Protein AF-A0A1G3M4S7-F1 (afdb_monomer_lite)

Sequence (106 aa):
MSRDLVHDLMFARTVAEKRNLWIVVVVPDDLLPAALSTLGMVVPADTFSGRTAVLDGGRLSLVGGSSPVFLTEPFEVMFLGWGEGTPNTGMATWRAAAQNEVRRTL

Structure (mmCIF, N/CA/C/O backbone):
data_AF-A0A1G3M4S7-F1
#
_entry.id   AF-A0A1G3M4S7-F1
#
loop_
_atom_site.group_PDB
_atom_site.id
_atom_site.type_symbol
_atom_site.label_atom_id
_atom_site.label_alt_id
_atom_site.label_comp_id
_atom_site.label_asym_id
_atom_site.label_entity_id
_atom_site.label_seq_id
_atom_site.pdbx_PDB_ins_code
_atom_site.Cartn_x
_atom_site.Cartn_y
_atom_site.Cartn_z
_atom_site.occupancy
_atom_site.B_iso_or_equiv
_atom_site.auth_seq_id
_atom_site.auth_comp_id
_atom_site.auth_asym_id
_atom_site.auth_atom_id
_atom_site.pdbx_PDB_model_num
ATOM 1 N N . MET A 1 1 ? 21.128 1.454 -3.970 1.00 42.94 1 MET A N 1
ATOM 2 C CA . MET A 1 1 ? 21.272 0.765 -2.671 1.00 42.94 1 MET A CA 1
ATOM 3 C C . MET A 1 1 ? 19.904 0.183 -2.335 1.00 42.94 1 MET A C 1
ATOM 5 O O . MET A 1 1 ? 19.018 0.950 -1.988 1.00 42.94 1 MET A O 1
ATOM 9 N N . SER A 1 2 ? 19.663 -1.111 -2.588 1.00 49.66 2 SER A N 1
ATOM 10 C CA . SER A 1 2 ? 18.372 -1.730 -2.256 1.00 49.66 2 SER A CA 1
ATOM 11 C C . SER A 1 2 ? 18.312 -1.918 -0.744 1.00 49.66 2 SER A C 1
ATOM 13 O O . SER A 1 2 ? 18.987 -2.786 -0.192 1.00 49.66 2 SER A O 1
ATOM 15 N N . ARG A 1 3 ? 17.556 -1.057 -0.068 1.00 59.28 3 ARG A N 1
ATOM 16 C CA . ARG A 1 3 ? 17.110 -1.316 1.298 1.00 59.28 3 ARG A CA 1
ATOM 17 C C . ARG A 1 3 ? 16.349 -2.650 1.292 1.00 59.28 3 ARG A C 1
ATOM 19 O O . ARG A 1 3 ? 15.654 -2.944 0.319 1.00 59.28 3 ARG A O 1
ATOM 26 N N . ASP A 1 4 ? 16.586 -3.492 2.294 1.00 84.94 4 ASP A N 1
ATOM 27 C CA . ASP A 1 4 ? 16.014 -4.839 2.354 1.00 84.94 4 ASP A CA 1
ATOM 28 C C . ASP A 1 4 ? 14.480 -4.753 2.395 1.00 84.94 4 ASP A C 1
ATOM 30 O O . ASP A 1 4 ? 13.897 -4.210 3.336 1.00 84.94 4 ASP A O 1
ATOM 34 N N . LEU A 1 5 ? 13.831 -5.282 1.356 1.00 86.56 5 LEU A N 1
ATOM 35 C CA . LEU A 1 5 ? 12.381 -5.246 1.177 1.00 86.56 5 LEU A CA 1
ATOM 36 C C . LEU A 1 5 ? 11.646 -5.909 2.349 1.00 86.56 5 LEU A C 1
ATOM 38 O O . LEU A 1 5 ? 10.547 -5.484 2.700 1.00 86.56 5 LEU A O 1
ATOM 42 N N . VAL A 1 6 ? 12.265 -6.912 2.983 1.00 88.88 6 VAL A N 1
ATOM 43 C CA . VAL A 1 6 ? 11.736 -7.557 4.193 1.00 88.88 6 VAL A CA 1
ATOM 44 C C . VAL A 1 6 ? 11.666 -6.546 5.333 1.00 88.88 6 VAL A C 1
ATOM 46 O O . VAL A 1 6 ? 10.623 -6.391 5.966 1.00 88.88 6 VAL A O 1
ATOM 49 N N . HIS A 1 7 ? 12.767 -5.836 5.579 1.00 90.00 7 HIS A N 1
ATOM 50 C CA . HIS A 1 7 ? 12.865 -4.858 6.658 1.00 90.00 7 HIS A CA 1
ATOM 51 C C . HIS A 1 7 ? 11.853 -3.722 6.480 1.00 90.00 7 HIS A C 1
ATOM 53 O O . HIS A 1 7 ? 11.157 -3.351 7.426 1.00 90.00 7 HIS A O 1
ATOM 59 N N . ASP A 1 8 ? 11.735 -3.192 5.264 1.00 90.44 8 ASP A N 1
ATOM 60 C CA . ASP A 1 8 ? 10.833 -2.077 4.987 1.00 90.44 8 ASP A CA 1
ATOM 61 C C . ASP A 1 8 ? 9.353 -2.481 5.096 1.00 90.44 8 ASP A C 1
ATOM 63 O O . ASP A 1 8 ? 8.543 -1.728 5.644 1.00 90.44 8 ASP A O 1
ATOM 67 N N . LEU A 1 9 ? 8.992 -3.687 4.643 1.00 90.69 9 LEU A N 1
ATOM 68 C CA . LEU A 1 9 ? 7.631 -4.207 4.800 1.00 90.69 9 LEU A CA 1
ATOM 69 C C . LEU A 1 9 ? 7.304 -4.539 6.265 1.00 90.69 9 LEU A C 1
ATOM 71 O O . LEU A 1 9 ? 6.190 -4.263 6.711 1.00 90.69 9 LEU A O 1
ATOM 75 N N . MET A 1 10 ? 8.267 -5.044 7.044 1.00 91.75 10 MET A N 1
ATOM 76 C CA . MET A 1 10 ? 8.115 -5.233 8.495 1.00 91.75 10 MET A CA 1
ATOM 77 C C . MET A 1 10 ? 7.888 -3.908 9.224 1.00 91.75 10 MET A C 1
ATOM 79 O O . MET A 1 10 ? 7.047 -3.823 10.125 1.00 91.75 10 MET A O 1
ATOM 83 N N . PHE A 1 11 ? 8.606 -2.857 8.826 1.00 92.38 11 PHE A N 1
ATOM 84 C CA . PHE A 1 11 ? 8.390 -1.521 9.365 1.00 92.38 11 PHE A CA 1
ATOM 85 C C . PHE A 1 11 ? 6.980 -1.013 9.032 1.00 92.38 11 PHE A C 1
ATOM 87 O O . PHE A 1 11 ? 6.253 -0.615 9.941 1.00 92.38 11 PHE A O 1
ATOM 94 N N . ALA A 1 12 ? 6.552 -1.095 7.767 1.00 92.25 12 ALA A N 1
ATOM 95 C CA . ALA A 1 12 ? 5.211 -0.673 7.354 1.00 92.25 12 ALA A CA 1
ATOM 96 C C . ALA A 1 12 ? 4.100 -1.430 8.104 1.00 92.25 12 ALA A C 1
ATOM 98 O O . ALA A 1 12 ? 3.143 -0.815 8.580 1.00 92.25 12 ALA A O 1
ATOM 99 N N . ARG A 1 13 ? 4.261 -2.748 8.283 1.00 91.94 13 ARG A N 1
ATOM 100 C CA . ARG A 1 13 ? 3.368 -3.581 9.100 1.00 91.94 13 ARG A CA 1
ATOM 101 C C . ARG A 1 13 ? 3.293 -3.079 10.542 1.00 91.94 13 ARG A C 1
ATOM 103 O O . ARG A 1 13 ? 2.201 -2.860 11.058 1.00 91.94 13 ARG A O 1
ATOM 110 N N . THR A 1 14 ? 4.446 -2.859 11.170 1.00 92.94 14 THR A N 1
ATOM 111 C CA . THR A 1 14 ? 4.523 -2.392 12.562 1.00 92.94 14 THR A CA 1
ATOM 112 C C . THR A 1 14 ? 3.824 -1.043 12.732 1.00 92.94 14 THR A C 1
ATOM 114 O O . THR A 1 14 ? 3.108 -0.832 13.708 1.00 92.94 14 THR A O 1
ATOM 117 N N . VAL A 1 15 ? 4.005 -0.124 11.779 1.00 92.75 15 VAL A N 1
ATOM 118 C CA . VAL A 1 15 ? 3.333 1.182 11.786 1.00 92.75 15 VAL A CA 1
ATOM 119 C C . VAL A 1 15 ? 1.817 1.017 11.678 1.00 92.75 15 VAL A C 1
ATOM 121 O O . VAL A 1 15 ? 1.100 1.661 12.444 1.00 92.75 15 VAL A O 1
ATOM 124 N N . ALA A 1 16 ? 1.337 0.154 10.777 1.00 92.75 16 ALA A N 1
ATOM 125 C CA . ALA A 1 16 ? -0.089 -0.120 10.613 1.00 92.75 16 ALA A CA 1
ATOM 126 C C . ALA A 1 16 ? -0.725 -0.632 11.918 1.00 92.75 16 ALA A C 1
ATOM 128 O O . ALA A 1 16 ? -1.693 -0.033 12.380 1.00 92.75 16 ALA A O 1
ATOM 129 N N . GLU A 1 17 ? -0.131 -1.659 12.538 1.00 92.31 17 GLU A N 1
ATOM 130 C CA . GLU A 1 17 ? -0.602 -2.274 13.795 1.00 92.31 17 GLU A CA 1
ATOM 131 C C . GLU A 1 17 ? -0.560 -1.299 14.978 1.00 92.31 17 GLU A C 1
ATOM 133 O O . GLU A 1 17 ? -1.503 -1.177 15.756 1.00 92.31 17 GLU A O 1
ATOM 138 N N . LYS A 1 18 ? 0.553 -0.576 15.150 1.00 93.62 18 LYS A N 1
ATOM 139 C CA . LYS A 1 18 ? 0.730 0.288 16.327 1.00 93.62 18 LYS A CA 1
ATOM 140 C C . LYS A 1 18 ? -0.125 1.542 16.285 1.00 93.62 18 LYS A C 1
ATOM 142 O O . LYS A 1 18 ? -0.433 2.089 17.342 1.00 93.62 18 LYS A O 1
ATOM 147 N N . ARG A 1 19 ? -0.462 2.028 15.090 1.00 92.25 19 ARG A N 1
ATOM 148 C CA . ARG A 1 19 ? -1.216 3.276 14.920 1.00 92.25 19 ARG A CA 1
ATOM 149 C C . ARG A 1 19 ? -2.690 3.050 14.613 1.00 92.25 19 ARG A C 1
ATOM 151 O O . ARG A 1 19 ? -3.427 4.029 14.596 1.00 92.25 19 ARG A O 1
ATOM 158 N N . ASN A 1 20 ? -3.124 1.809 14.397 1.00 92.31 20 ASN A N 1
ATOM 159 C CA . ASN A 1 20 ? -4.488 1.506 13.974 1.00 92.31 20 ASN A CA 1
ATOM 160 C C . ASN A 1 20 ? -4.904 2.230 12.698 1.00 92.31 20 ASN A C 1
ATOM 162 O O . ASN A 1 20 ? -5.973 2.829 12.612 1.00 92.31 20 ASN A O 1
ATOM 166 N N . LEU A 1 21 ? -4.013 2.169 11.705 1.00 91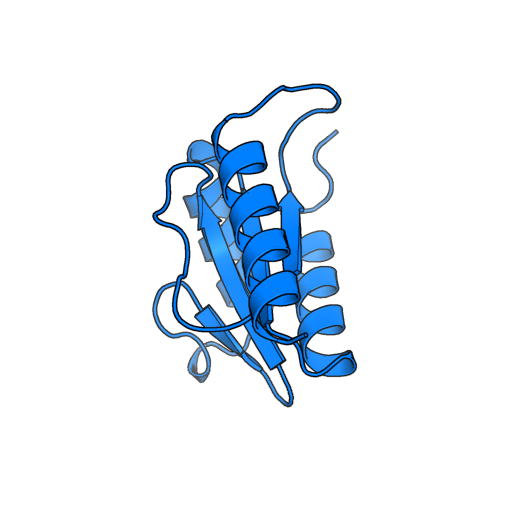.12 21 LEU A N 1
ATOM 167 C CA . LEU A 1 21 ? -4.167 2.833 10.417 1.00 91.12 21 LEU A CA 1
ATOM 168 C C . LEU A 1 21 ? -4.131 1.840 9.264 1.00 91.12 21 LEU A C 1
ATOM 170 O O . LEU A 1 21 ? -3.606 0.726 9.359 1.00 91.12 21 LEU A O 1
ATOM 174 N N . TRP A 1 22 ? -4.655 2.295 8.132 1.00 92.69 22 TRP A N 1
ATOM 175 C CA . TRP A 1 22 ? -4.391 1.666 6.854 1.00 92.69 22 TRP A CA 1
ATOM 176 C C . TRP A 1 22 ? -3.133 2.267 6.232 1.00 92.69 22 TRP A C 1
ATOM 178 O O . TRP A 1 22 ? -3.096 3.458 5.929 1.00 92.69 22 TRP A O 1
ATOM 188 N N . ILE A 1 23 ? -2.109 1.439 6.040 1.00 93.38 23 ILE A N 1
ATOM 189 C CA . ILE A 1 23 ? -0.897 1.792 5.305 1.00 93.38 23 ILE A CA 1
ATOM 190 C C . ILE A 1 23 ? -0.951 1.153 3.919 1.00 93.38 23 ILE A C 1
ATOM 192 O O . ILE A 1 23 ? -1.124 -0.059 3.788 1.00 93.38 23 ILE A O 1
ATOM 196 N N . VAL A 1 24 ? -0.766 1.955 2.876 1.00 94.00 24 VAL A N 1
ATOM 197 C CA . VAL A 1 24 ? -0.611 1.488 1.498 1.00 94.00 24 VAL A CA 1
ATOM 198 C C . VAL A 1 24 ? 0.845 1.651 1.089 1.00 94.00 24 VAL A C 1
ATOM 200 O O . VAL A 1 24 ? 1.357 2.761 0.964 1.00 94.00 24 VAL A O 1
ATOM 203 N N . VAL A 1 25 ? 1.522 0.532 0.872 1.00 93.69 25 VAL A N 1
ATOM 204 C CA . VAL A 1 25 ? 2.875 0.473 0.336 1.00 93.69 25 VAL A CA 1
ATOM 205 C C . VAL A 1 25 ? 2.798 0.418 -1.183 1.00 93.69 25 VAL A C 1
ATOM 207 O O . VAL A 1 25 ? 2.205 -0.492 -1.760 1.00 93.69 25 VAL A O 1
ATOM 210 N N . VAL A 1 26 ? 3.422 1.391 -1.831 1.00 92.81 26 VAL A N 1
ATOM 211 C CA . VAL A 1 26 ? 3.487 1.513 -3.284 1.00 92.81 26 VAL A CA 1
ATOM 212 C C . VAL A 1 26 ? 4.917 1.240 -3.733 1.00 92.81 26 VAL A C 1
ATOM 214 O O . VAL A 1 26 ? 5.861 1.895 -3.282 1.00 92.81 26 VAL A O 1
ATOM 217 N N . VAL A 1 27 ? 5.072 0.290 -4.648 1.00 91.94 27 VAL A N 1
ATOM 218 C CA . VAL A 1 27 ? 6.360 -0.103 -5.237 1.00 91.94 27 VAL A CA 1
ATOM 219 C C . VAL A 1 27 ? 6.365 0.123 -6.751 1.00 91.94 27 VAL A C 1
ATOM 221 O O . VAL A 1 27 ? 5.293 0.244 -7.351 1.00 91.94 27 VAL A O 1
ATOM 224 N N . PRO A 1 28 ? 7.540 0.193 -7.402 1.00 91.31 28 PRO A N 1
ATOM 225 C CA . PRO A 1 28 ? 7.642 0.034 -8.847 1.00 91.31 28 PRO A CA 1
ATOM 226 C C . PRO A 1 28 ? 6.909 -1.222 -9.322 1.00 91.31 28 PRO A C 1
ATOM 228 O O . PRO A 1 28 ? 6.936 -2.253 -8.647 1.00 91.31 28 PRO A O 1
ATOM 231 N N . ASP A 1 29 ? 6.229 -1.138 -10.467 1.00 90.56 29 ASP A N 1
ATOM 232 C CA . ASP A 1 29 ? 5.423 -2.250 -10.985 1.00 90.56 29 ASP A CA 1
ATOM 233 C C . ASP A 1 29 ? 6.277 -3.502 -11.263 1.00 90.56 29 ASP A C 1
ATOM 235 O O . ASP A 1 29 ? 5.812 -4.623 -11.073 1.00 90.56 29 ASP A O 1
ATOM 239 N N . ASP A 1 30 ? 7.548 -3.321 -11.627 1.00 90.31 30 ASP A N 1
ATOM 240 C CA . ASP A 1 30 ? 8.546 -4.381 -11.802 1.00 90.31 30 ASP A CA 1
ATOM 241 C C . ASP A 1 30 ? 9.000 -5.019 -10.476 1.00 90.31 30 ASP A C 1
ATOM 243 O O . ASP A 1 30 ? 9.343 -6.201 -10.449 1.00 90.31 30 ASP A O 1
ATOM 247 N N . LEU A 1 31 ? 8.939 -4.282 -9.361 1.00 90.06 31 LEU A N 1
ATOM 248 C CA . LEU A 1 31 ? 9.235 -4.799 -8.019 1.00 90.06 31 LEU A CA 1
ATOM 249 C C . LEU A 1 31 ? 8.016 -5.415 -7.320 1.00 90.06 31 LEU A C 1
ATOM 251 O O . LEU A 1 31 ? 8.177 -6.105 -6.310 1.00 90.06 31 LEU A O 1
ATOM 255 N N . LEU A 1 32 ? 6.804 -5.210 -7.844 1.00 89.94 32 LEU A N 1
ATOM 256 C CA . LEU A 1 32 ? 5.567 -5.694 -7.230 1.00 89.94 32 LEU A CA 1
ATOM 257 C C . LEU A 1 32 ? 5.540 -7.217 -6.999 1.00 89.94 32 LEU A C 1
ATOM 259 O O . LEU A 1 32 ? 5.160 -7.618 -5.896 1.00 89.94 32 LEU A O 1
ATOM 263 N N . PRO A 1 33 ? 5.966 -8.084 -7.941 1.00 89.38 33 PRO A N 1
ATOM 264 C CA . PRO A 1 33 ? 5.966 -9.530 -7.709 1.00 89.38 33 PRO A CA 1
ATOM 265 C C . PRO A 1 33 ? 6.880 -9.944 -6.548 1.00 89.38 33 PRO A C 1
ATOM 267 O O . PRO A 1 33 ? 6.481 -10.734 -5.693 1.00 89.38 33 PRO A O 1
ATOM 270 N N . ALA A 1 34 ? 8.084 -9.367 -6.480 1.00 89.25 34 ALA A N 1
ATOM 271 C CA . ALA A 1 34 ? 9.028 -9.629 -5.397 1.00 89.25 34 ALA A CA 1
ATOM 272 C C . ALA A 1 34 ? 8.482 -9.125 -4.053 1.00 89.25 34 ALA A C 1
ATOM 274 O O . ALA A 1 34 ? 8.550 -9.831 -3.050 1.00 89.25 34 ALA A O 1
ATOM 275 N N . ALA A 1 35 ? 7.874 -7.938 -4.040 1.00 89.38 35 ALA A N 1
ATOM 276 C CA . ALA A 1 35 ? 7.272 -7.372 -2.841 1.00 89.38 35 ALA A CA 1
ATOM 277 C C . ALA A 1 35 ? 6.087 -8.201 -2.331 1.00 89.38 35 ALA A C 1
ATOM 279 O O . ALA A 1 35 ? 5.981 -8.403 -1.125 1.00 89.38 35 ALA A O 1
ATOM 280 N N . LEU A 1 36 ? 5.230 -8.723 -3.217 1.00 87.38 36 LEU A N 1
ATOM 281 C CA . LEU A 1 36 ? 4.106 -9.583 -2.829 1.00 87.38 36 LEU A CA 1
ATOM 282 C C . LEU A 1 36 ? 4.595 -10.902 -2.227 1.00 87.38 36 LEU A C 1
ATOM 284 O O . LEU A 1 36 ? 4.082 -11.329 -1.194 1.00 87.38 36 LEU A O 1
ATOM 288 N N . SER A 1 37 ? 5.624 -11.509 -2.826 1.00 86.50 37 SER A N 1
ATOM 289 C CA . SER A 1 37 ? 6.252 -12.708 -2.267 1.00 86.50 37 SER A CA 1
ATOM 290 C C . SER A 1 37 ? 6.835 -12.442 -0.878 1.00 86.50 37 SER A C 1
ATOM 292 O O . SER A 1 37 ? 6.674 -13.260 0.024 1.00 86.50 37 SER A O 1
ATOM 294 N N . THR A 1 38 ? 7.486 -11.293 -0.686 1.00 88.00 38 THR A N 1
ATOM 295 C CA . THR A 1 38 ? 8.048 -10.904 0.612 1.00 88.00 38 THR A CA 1
ATOM 296 C C . THR A 1 38 ? 6.972 -10.589 1.639 1.00 88.00 38 THR A C 1
ATOM 298 O O . THR A 1 38 ? 7.112 -10.965 2.801 1.00 88.00 38 THR A O 1
ATOM 301 N N . LEU A 1 39 ? 5.876 -9.954 1.222 1.00 85.12 39 LEU A N 1
ATOM 302 C CA . LEU A 1 39 ? 4.753 -9.641 2.095 1.00 85.12 39 LEU A CA 1
ATOM 303 C C . LEU A 1 39 ? 4.175 -10.913 2.737 1.00 85.12 39 LEU A C 1
ATOM 305 O O . LEU A 1 39 ? 3.937 -10.935 3.940 1.00 85.12 39 LEU A O 1
ATOM 309 N N . GLY A 1 40 ? 4.050 -11.998 1.967 1.00 81.88 40 GLY A N 1
ATOM 310 C CA . GLY A 1 40 ? 3.602 -13.296 2.483 1.00 81.88 40 GLY A CA 1
ATOM 311 C C . GLY A 1 40 ? 4.521 -13.929 3.539 1.00 81.88 40 GLY A C 1
ATOM 312 O O . GLY A 1 40 ? 4.085 -14.823 4.255 1.00 81.88 40 GLY A O 1
ATOM 313 N N . MET A 1 41 ? 5.774 -13.473 3.672 1.00 82.56 41 MET A N 1
ATOM 314 C CA . MET A 1 41 ? 6.689 -13.921 4.733 1.00 82.56 41 MET A CA 1
ATOM 315 C C . MET A 1 41 ? 6.562 -13.098 6.021 1.00 82.56 41 MET A C 1
ATOM 317 O O . MET A 1 41 ? 6.921 -13.577 7.094 1.00 82.56 41 MET A O 1
ATOM 321 N N . VAL A 1 42 ? 6.102 -11.848 5.923 1.00 82.69 42 VAL A N 1
ATOM 322 C CA . VAL A 1 42 ? 6.084 -10.887 7.043 1.00 82.69 42 VAL A CA 1
ATOM 323 C C . VAL A 1 42 ? 4.703 -10.724 7.675 1.00 82.69 42 VAL A C 1
ATOM 325 O O . VAL A 1 42 ? 4.588 -10.143 8.760 1.00 82.69 42 VAL A O 1
ATOM 328 N N . VAL A 1 43 ? 3.667 -11.250 7.020 1.00 81.94 43 VAL A N 1
ATOM 329 C CA . VAL A 1 43 ? 2.279 -11.210 7.480 1.00 81.94 43 VAL A CA 1
ATOM 330 C C . VAL A 1 43 ? 1.684 -12.625 7.541 1.00 81.94 43 VAL A C 1
ATOM 332 O O . VAL A 1 43 ? 1.999 -13.428 6.663 1.00 81.94 43 VAL A O 1
ATOM 335 N N . PRO A 1 44 ? 0.834 -12.964 8.535 1.00 75.81 44 PRO A N 1
ATOM 336 C CA . PRO A 1 44 ? 0.191 -14.278 8.599 1.00 75.81 44 PRO A CA 1
ATOM 337 C C . PRO A 1 44 ? -0.621 -14.590 7.334 1.00 75.81 44 PRO A C 1
ATOM 339 O O . PRO A 1 44 ? -1.403 -13.760 6.868 1.00 75.81 44 PRO A O 1
ATOM 342 N N . ALA A 1 45 ? -0.439 -15.784 6.764 1.00 68.00 45 ALA A N 1
ATOM 343 C CA . ALA A 1 45 ? -1.000 -16.144 5.458 1.00 68.00 45 ALA A CA 1
ATOM 344 C C . ALA A 1 45 ? -2.541 -16.110 5.406 1.00 68.00 45 ALA A C 1
ATOM 346 O O . ALA A 1 45 ? -3.119 -15.837 4.357 1.00 68.00 45 ALA A O 1
ATOM 347 N N . ASP A 1 46 ? -3.204 -16.355 6.534 1.00 70.06 46 ASP A N 1
ATOM 348 C CA . ASP A 1 46 ? -4.661 -16.340 6.708 1.00 70.06 46 ASP A CA 1
ATOM 349 C C . ASP A 1 46 ? -5.265 -14.929 6.751 1.00 70.06 46 ASP A C 1
ATOM 351 O O . ASP A 1 46 ? -6.465 -14.755 6.551 1.00 70.06 46 ASP A O 1
ATOM 355 N N . THR A 1 47 ? -4.434 -13.908 6.948 1.00 75.31 47 THR A N 1
ATOM 356 C CA . THR A 1 47 ? -4.871 -12.507 6.992 1.00 75.31 47 THR A CA 1
ATOM 357 C C . THR A 1 47 ? -4.819 -11.802 5.637 1.00 75.31 47 THR A C 1
ATOM 359 O O . THR A 1 47 ? -5.163 -10.619 5.529 1.00 75.31 47 THR A O 1
ATOM 362 N N . PHE A 1 48 ? -4.378 -12.509 4.593 1.00 74.31 48 PHE A N 1
ATOM 363 C CA . PHE A 1 48 ? -4.081 -11.924 3.295 1.00 74.31 48 PHE A CA 1
ATOM 364 C C . PHE A 1 48 ? -5.225 -12.104 2.290 1.00 74.31 48 PHE A C 1
ATOM 366 O O . PHE A 1 48 ? -5.501 -13.200 1.808 1.00 74.31 48 PHE A O 1
ATOM 373 N N . SER A 1 49 ? -5.858 -10.993 1.914 1.00 69.69 49 SER A N 1
AT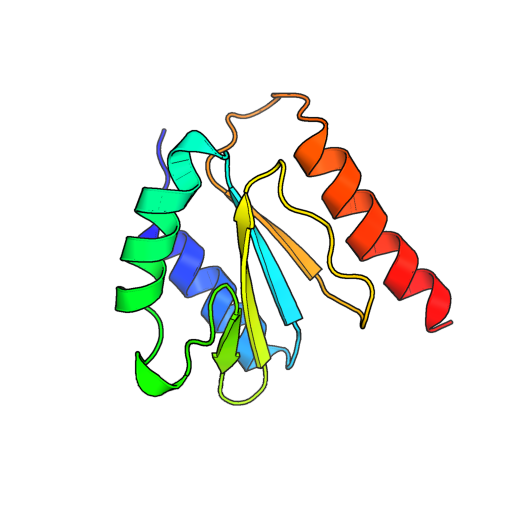OM 374 C CA . SER A 1 49 ? -6.872 -10.926 0.863 1.00 69.69 49 SER A CA 1
ATOM 375 C C . SER A 1 49 ? -6.336 -10.122 -0.324 1.00 69.69 49 SER A C 1
ATOM 377 O O . SER A 1 49 ? -6.458 -8.893 -0.391 1.00 69.69 49 SER A O 1
ATOM 379 N N . GLY A 1 50 ? -5.752 -10.820 -1.298 1.00 73.31 50 GLY A N 1
ATOM 380 C CA . GLY A 1 50 ? -5.336 -10.246 -2.579 1.00 73.31 50 GLY A CA 1
ATOM 381 C C . GLY A 1 50 ? -4.146 -9.292 -2.474 1.00 73.31 50 GLY A C 1
ATOM 382 O O . GLY A 1 50 ? -3.013 -9.706 -2.667 1.00 73.31 50 GLY A O 1
ATOM 383 N N . ARG A 1 51 ? -4.403 -8.000 -2.242 1.00 78.62 51 ARG A N 1
ATOM 384 C CA . ARG A 1 51 ? -3.368 -6.956 -2.087 1.00 78.62 51 ARG A CA 1
ATOM 385 C C . ARG A 1 51 ? -3.296 -6.402 -0.671 1.00 78.62 51 ARG A C 1
ATOM 387 O O . ARG A 1 51 ? -2.437 -5.568 -0.402 1.00 78.62 51 ARG A O 1
ATOM 394 N N . THR A 1 52 ? -4.194 -6.834 0.211 1.00 88.31 52 THR A N 1
ATOM 395 C CA . THR A 1 52 ? -4.379 -6.257 1.539 1.00 88.31 52 THR A CA 1
ATOM 396 C C . THR A 1 52 ? -4.285 -7.343 2.598 1.00 88.31 52 THR A C 1
ATOM 398 O O . THR A 1 52 ? -5.011 -8.332 2.561 1.00 88.31 52 THR A O 1
ATOM 401 N N . ALA A 1 53 ? -3.401 -7.122 3.557 1.00 89.75 53 ALA A N 1
ATOM 402 C CA . ALA A 1 53 ? -3.347 -7.822 4.820 1.00 89.75 53 ALA A CA 1
ATOM 403 C C . ALA A 1 53 ? -4.188 -7.094 5.875 1.00 89.75 53 ALA A C 1
ATOM 405 O O . ALA A 1 53 ? -4.051 -5.876 6.049 1.00 89.75 53 ALA A O 1
ATOM 406 N N . VAL A 1 54 ? -5.011 -7.847 6.602 1.00 89.31 54 VAL A N 1
ATOM 407 C CA . VAL A 1 54 ? -5.731 -7.366 7.787 1.00 89.31 54 VAL A CA 1
ATOM 408 C C . VAL A 1 54 ? -4.924 -7.727 9.029 1.00 89.31 54 VAL A C 1
ATOM 410 O O . VAL A 1 54 ? -4.683 -8.893 9.300 1.00 89.31 54 VAL A O 1
ATOM 413 N N . LEU A 1 55 ? -4.473 -6.725 9.770 1.00 88.19 55 LEU A N 1
ATOM 414 C CA . LEU A 1 55 ? -3.587 -6.903 10.916 1.00 88.19 55 LEU A CA 1
ATOM 415 C C . LEU A 1 55 ? -4.362 -6.680 12.215 1.00 88.19 55 LEU A C 1
ATOM 417 O O . LEU A 1 55 ? -5.422 -6.047 12.214 1.00 88.19 55 LEU A O 1
ATOM 421 N N . ASP A 1 56 ? -3.797 -7.138 13.332 1.00 82.06 56 ASP A N 1
ATOM 422 C CA . ASP A 1 56 ? -4.325 -6.815 14.656 1.00 82.06 56 ASP A CA 1
ATOM 423 C C . ASP A 1 56 ? -4.178 -5.313 14.910 1.00 82.06 56 ASP A C 1
ATOM 425 O O . ASP A 1 56 ? -3.105 -4.804 15.238 1.00 82.06 56 ASP A O 1
ATOM 429 N N . GLY A 1 57 ? -5.284 -4.597 14.704 1.00 82.38 57 GLY A N 1
ATOM 430 C CA . GLY A 1 57 ? -5.336 -3.150 14.819 1.00 82.38 57 GLY A CA 1
ATOM 431 C C . GLY A 1 57 ? -4.687 -2.440 13.641 1.00 82.38 57 GLY A C 1
ATOM 432 O O . GLY A 1 57 ? -3.913 -1.528 13.863 1.00 82.38 57 GLY A O 1
ATOM 433 N N . GLY A 1 58 ? -4.933 -2.852 12.395 1.00 90.75 58 GLY A N 1
ATOM 434 C CA . GLY A 1 58 ? -4.510 -2.080 11.226 1.00 90.75 58 GLY A CA 1
ATOM 435 C C . GLY A 1 58 ? -4.711 -2.817 9.910 1.00 90.75 58 GLY A C 1
ATOM 436 O O . GLY A 1 58 ? -5.180 -3.953 9.867 1.00 90.75 58 GLY A O 1
ATOM 437 N N . ARG A 1 59 ? -4.338 -2.176 8.802 1.00 92.50 59 ARG A N 1
ATOM 438 C CA . ARG A 1 59 ? -4.277 -2.836 7.491 1.00 92.50 59 ARG A CA 1
ATOM 439 C C . ARG A 1 59 ? -3.035 -2.423 6.743 1.00 92.50 59 ARG A C 1
ATOM 441 O O . ARG A 1 59 ? -2.623 -1.267 6.797 1.00 92.50 59 ARG A O 1
ATOM 448 N N . LEU A 1 60 ? -2.497 -3.356 5.977 1.00 93.00 60 LEU A N 1
ATOM 449 C CA . LEU A 1 60 ? -1.363 -3.115 5.105 1.00 93.00 60 LEU A CA 1
ATOM 450 C C . LEU A 1 60 ? -1.739 -3.535 3.693 1.00 93.00 60 LEU A C 1
ATOM 452 O O . LEU A 1 60 ? -2.127 -4.674 3.468 1.00 93.00 60 LEU A O 1
ATOM 456 N N . SER A 1 61 ? -1.660 -2.625 2.732 1.00 92.81 61 SER A N 1
ATOM 457 C CA . SER A 1 61 ? -1.836 -2.957 1.318 1.00 92.81 61 SER A CA 1
ATOM 458 C C . SER A 1 61 ? -0.545 -2.784 0.553 1.00 92.81 61 SER A C 1
ATOM 460 O O . SER A 1 61 ? 0.229 -1.887 0.860 1.00 92.81 61 SER A O 1
ATOM 462 N N . LEU A 1 62 ? -0.329 -3.625 -0.450 1.00 93.00 62 LEU A N 1
ATOM 463 C CA . LEU A 1 62 ? 0.822 -3.556 -1.334 1.00 93.00 62 LEU A CA 1
ATOM 464 C C . LEU A 1 62 ? 0.358 -3.486 -2.786 1.00 93.00 62 LEU A C 1
ATOM 466 O O . LEU A 1 62 ? -0.383 -4.344 -3.270 1.00 93.00 62 LEU A O 1
ATOM 470 N N . VAL A 1 63 ? 0.794 -2.438 -3.475 1.00 93.31 63 VAL A N 1
ATOM 471 C CA . VAL A 1 63 ? 0.335 -2.092 -4.822 1.00 93.31 63 VAL A CA 1
ATOM 472 C C . VAL A 1 63 ? 1.494 -1.607 -5.690 1.00 93.31 63 VAL A C 1
ATOM 474 O O . VAL A 1 63 ? 2.503 -1.109 -5.192 1.00 93.31 63 VAL A O 1
ATOM 477 N N . GLY A 1 64 ? 1.340 -1.746 -7.005 1.00 92.38 64 GLY A N 1
ATOM 478 C CA . GLY A 1 64 ? 2.254 -1.148 -7.977 1.00 92.38 64 GLY A CA 1
ATOM 479 C C . GLY A 1 64 ? 1.920 0.323 -8.227 1.00 92.38 64 GLY A C 1
ATOM 480 O O . GLY A 1 64 ? 0.778 0.746 -8.028 1.00 92.38 64 GLY A O 1
ATOM 481 N N . GLY A 1 65 ? 2.892 1.104 -8.695 1.00 91.25 65 GLY A N 1
ATOM 482 C CA . GLY A 1 65 ? 2.709 2.520 -9.026 1.00 91.25 65 GLY A CA 1
ATOM 483 C C . GLY A 1 65 ? 1.584 2.779 -10.036 1.00 91.25 65 GLY A C 1
ATOM 484 O O . GLY A 1 65 ? 0.927 3.814 -9.950 1.00 91.25 65 GLY A O 1
ATOM 485 N N . SER A 1 66 ? 1.322 1.828 -10.938 1.00 91.19 66 SER A N 1
ATOM 486 C CA . SER A 1 66 ? 0.231 1.891 -11.921 1.00 91.19 66 SER A CA 1
ATOM 487 C C . SER A 1 66 ? -1.121 1.370 -11.413 1.00 91.19 66 SER A C 1
ATOM 489 O O . SER A 1 66 ? -2.127 1.456 -12.120 1.00 91.19 66 SER A O 1
ATOM 491 N N . SER A 1 67 ? -1.170 0.808 -10.201 1.00 90.69 67 SER A N 1
ATOM 492 C CA . SER A 1 67 ? -2.401 0.232 -9.655 1.00 90.69 67 SER A CA 1
ATOM 493 C C . SER A 1 67 ? -3.469 1.306 -9.420 1.00 90.69 67 SER A C 1
ATOM 495 O O . SER A 1 67 ? -3.132 2.425 -9.027 1.00 90.69 67 SER A O 1
ATOM 497 N N . PRO A 1 68 ? -4.761 0.971 -9.601 1.00 88.75 68 PRO A N 1
ATOM 498 C CA . PRO A 1 68 ? -5.844 1.887 -9.275 1.00 88.75 68 PRO A CA 1
ATOM 499 C C . PRO A 1 68 ? -5.810 2.240 -7.787 1.00 88.75 68 PRO A C 1
ATOM 501 O O . PRO A 1 68 ? -5.577 1.373 -6.940 1.00 88.75 68 PRO A O 1
ATOM 504 N N . VAL A 1 69 ? -6.050 3.517 -7.486 1.00 86.94 69 VAL A N 1
ATOM 505 C CA . VAL A 1 69 ? -6.077 4.016 -6.110 1.00 86.94 69 VAL A CA 1
ATOM 506 C C . VAL A 1 69 ? -7.292 3.490 -5.358 1.00 86.94 69 VAL A C 1
ATOM 508 O O . VAL A 1 69 ? -8.375 3.336 -5.924 1.00 86.94 69 VAL A O 1
ATOM 511 N N . PHE A 1 70 ? -7.120 3.244 -4.063 1.00 82.19 70 PHE A N 1
ATOM 512 C CA . PHE A 1 70 ? -8.248 2.994 -3.178 1.00 82.19 70 PHE A CA 1
ATOM 513 C C . PHE A 1 70 ? -9.038 4.294 -2.976 1.00 82.19 70 PHE A C 1
ATOM 515 O O . PHE A 1 70 ? -8.444 5.355 -2.799 1.00 82.19 70 PHE A O 1
ATOM 522 N N . LEU A 1 71 ? -10.370 4.216 -3.024 1.00 72.88 71 LEU A N 1
ATOM 523 C CA . LEU A 1 71 ? -11.268 5.381 -2.929 1.00 72.88 71 LEU A CA 1
ATOM 524 C C . LEU A 1 71 ? -12.279 5.272 -1.780 1.00 72.88 71 LEU A C 1
ATOM 526 O O . LEU A 1 71 ? -13.219 6.058 -1.710 1.00 72.88 71 LEU A O 1
ATOM 530 N N . THR A 1 72 ? -12.146 4.254 -0.934 1.00 74.31 72 THR A N 1
ATOM 531 C CA . THR A 1 72 ? -13.200 3.857 0.004 1.00 74.31 72 THR A CA 1
ATOM 532 C C . THR A 1 72 ? -13.024 4.428 1.403 1.00 74.31 72 THR A C 1
ATOM 534 O O . THR A 1 72 ? -14.015 4.573 2.109 1.00 74.31 72 THR A O 1
ATOM 537 N N . GLU A 1 73 ? -11.797 4.745 1.818 1.00 82.19 73 GLU A N 1
ATOM 538 C CA . GLU A 1 73 ? -11.495 5.175 3.185 1.00 82.19 73 GLU A CA 1
ATOM 539 C C . GLU A 1 73 ? -10.074 5.758 3.309 1.00 82.19 73 GLU A C 1
ATOM 541 O O . GLU A 1 73 ? -9.228 5.485 2.450 1.00 82.19 73 GLU A O 1
ATOM 546 N N . PRO A 1 74 ? -9.787 6.536 4.373 1.00 86.69 74 PRO A N 1
ATOM 547 C CA . PRO A 1 74 ? -8.481 7.153 4.572 1.00 86.69 74 PRO A CA 1
ATOM 548 C C . PRO A 1 74 ? -7.350 6.141 4.773 1.00 86.69 74 PRO A C 1
ATOM 550 O O . PRO A 1 74 ? -7.488 5.151 5.495 1.00 86.69 74 PRO A O 1
ATOM 553 N N . PHE A 1 75 ? -6.195 6.442 4.183 1.00 91.00 75 PHE A N 1
ATOM 554 C CA . PHE A 1 75 ? -4.960 5.683 4.351 1.00 91.00 75 PHE A CA 1
ATOM 555 C C . PHE A 1 75 ? -3.738 6.598 4.338 1.00 91.00 75 PHE A C 1
ATOM 557 O O . PHE A 1 75 ? -3.755 7.686 3.759 1.00 91.00 75 PHE A O 1
ATOM 564 N N . GLU A 1 76 ? -2.647 6.123 4.930 1.00 92.44 76 GLU A N 1
ATOM 565 C CA . GLU A 1 76 ? -1.322 6.694 4.711 1.00 92.44 76 GLU A CA 1
ATOM 566 C C . GLU A 1 76 ? -0.583 5.904 3.634 1.00 92.44 76 GLU A C 1
ATOM 568 O O . GLU A 1 76 ? -0.786 4.702 3.466 1.00 92.44 76 GLU A O 1
ATOM 573 N N . VAL A 1 77 ? 0.298 6.581 2.900 1.00 92.00 77 VAL A N 1
ATOM 574 C CA . VAL A 1 77 ? 1.054 5.972 1.806 1.00 92.00 77 VAL A CA 1
ATOM 575 C C . VAL A 1 77 ? 2.548 5.937 2.107 1.00 92.00 77 VAL A C 1
ATOM 577 O O . VAL A 1 77 ? 3.137 6.928 2.541 1.00 92.00 77 VAL A O 1
ATOM 580 N N . MET A 1 78 ? 3.172 4.799 1.821 1.00 92.06 78 MET A N 1
ATOM 581 C CA . MET A 1 78 ? 4.615 4.591 1.872 1.00 92.06 78 MET A CA 1
ATOM 582 C C . MET A 1 78 ? 5.135 4.183 0.495 1.00 92.06 78 MET A C 1
ATOM 584 O O . MET A 1 78 ? 4.493 3.414 -0.211 1.00 92.06 78 MET A O 1
ATOM 588 N N . PHE A 1 79 ? 6.316 4.670 0.117 1.00 91.12 79 PHE A N 1
ATOM 589 C CA . PHE A 1 79 ? 6.937 4.362 -1.173 1.00 91.12 79 PHE A CA 1
ATOM 590 C C . 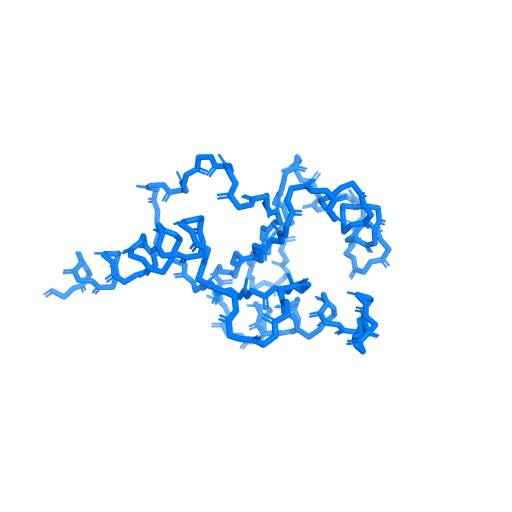PHE A 1 79 ? 8.239 3.605 -0.959 1.00 91.12 79 PHE A C 1
ATOM 592 O O . PHE A 1 79 ? 9.116 4.106 -0.257 1.00 91.12 79 PHE A O 1
ATOM 599 N N . LEU A 1 80 ? 8.373 2.432 -1.579 1.00 89.44 80 LEU A N 1
ATOM 600 C CA . LEU A 1 80 ? 9.580 1.604 -1.503 1.00 89.44 80 LEU A CA 1
ATOM 601 C C . LEU A 1 80 ? 10.129 1.331 -2.902 1.00 89.44 80 LEU A C 1
ATOM 603 O O . LEU A 1 80 ? 9.375 1.289 -3.868 1.00 89.44 80 LEU A O 1
ATOM 607 N N . GLY A 1 81 ? 11.443 1.131 -3.015 1.00 84.56 81 GLY A N 1
ATOM 608 C CA . GLY A 1 81 ? 12.085 0.694 -4.261 1.00 84.56 81 GLY A CA 1
ATOM 609 C C . GLY A 1 81 ? 12.276 1.771 -5.337 1.00 84.56 81 GLY A C 1
ATOM 610 O O . GLY A 1 81 ? 12.894 1.492 -6.360 1.00 84.56 81 GLY A O 1
ATOM 611 N N . TRP A 1 82 ? 11.815 3.002 -5.113 1.00 81.38 82 TRP A N 1
ATOM 612 C CA . TRP A 1 82 ?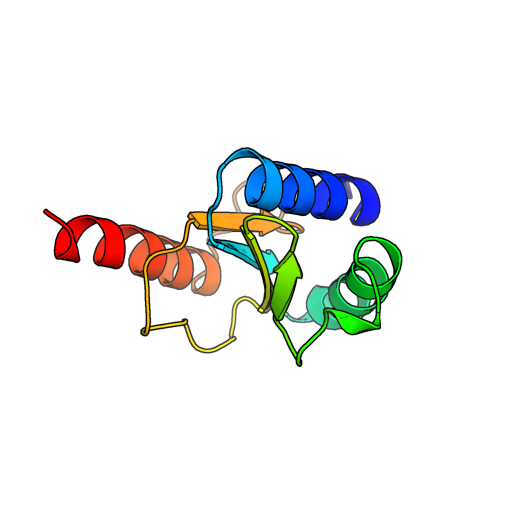 12.109 4.136 -5.991 1.00 81.38 82 TRP A CA 1
ATOM 613 C C . TRP A 1 82 ? 13.475 4.738 -5.642 1.00 81.38 82 TRP A C 1
ATOM 615 O O . TRP A 1 82 ? 13.737 5.055 -4.482 1.00 81.38 82 TRP A O 1
ATOM 625 N N . GLY A 1 83 ? 14.351 4.897 -6.637 1.00 72.56 83 GLY A N 1
ATOM 626 C CA . GLY A 1 83 ? 15.616 5.612 -6.460 1.00 72.56 83 GLY A CA 1
ATOM 627 C C . GLY A 1 83 ? 15.384 7.078 -6.085 1.00 72.56 83 GLY A C 1
ATOM 628 O O . GLY A 1 83 ? 14.386 7.678 -6.503 1.00 72.56 83 GLY A O 1
ATOM 629 N N . GLU A 1 84 ? 16.305 7.661 -5.312 1.00 62.41 84 GLU A N 1
ATOM 630 C CA . GLU A 1 84 ? 16.237 9.077 -4.936 1.00 62.41 84 GLU A CA 1
ATOM 631 C C . GLU A 1 84 ? 16.064 9.968 -6.174 1.00 62.41 84 GLU A C 1
ATOM 633 O O . GLU A 1 84 ? 16.739 9.796 -7.187 1.00 62.41 84 GLU A O 1
ATOM 638 N N . GLY A 1 85 ? 15.130 10.918 -6.099 1.00 59.59 85 GLY A N 1
ATOM 639 C CA . GLY A 1 85 ? 14.938 11.927 -7.141 1.00 59.59 85 GLY A CA 1
ATOM 640 C C . GLY A 1 85 ? 14.173 11.479 -8.388 1.00 59.59 85 GLY A C 1
ATOM 641 O O . GLY A 1 85 ? 14.036 12.290 -9.296 1.00 59.59 85 GLY A O 1
ATOM 642 N N . THR A 1 86 ? 13.634 10.256 -8.450 1.00 58.78 86 THR A N 1
ATOM 643 C CA . THR A 1 86 ? 12.837 9.813 -9.610 1.00 58.78 86 THR A CA 1
ATOM 644 C C . THR A 1 86 ? 11.428 10.421 -9.551 1.00 58.78 86 THR A C 1
ATOM 646 O O . THR A 1 86 ? 10.645 10.036 -8.675 1.00 58.78 86 THR A O 1
ATOM 649 N N . PRO A 1 87 ? 11.043 11.348 -10.452 1.00 60.84 87 PRO A N 1
ATOM 650 C CA . PRO A 1 87 ? 9.665 11.810 -10.531 1.00 60.84 87 PRO A CA 1
ATOM 651 C C . PRO A 1 87 ? 8.832 10.656 -11.081 1.00 60.84 87 PRO A C 1
ATOM 653 O O . PRO A 1 87 ? 8.996 10.257 -12.232 1.00 60.84 87 PRO A O 1
ATOM 656 N N . ASN A 1 88 ? 7.957 10.092 -10.254 1.00 76.94 88 ASN A N 1
ATOM 657 C CA . ASN A 1 88 ? 7.087 9.010 -10.680 1.00 76.94 88 ASN A CA 1
ATOM 658 C C . ASN A 1 88 ? 5.620 9.429 -10.580 1.00 76.94 88 ASN A C 1
ATOM 660 O O . ASN A 1 88 ? 5.121 9.755 -9.501 1.00 76.94 88 ASN A O 1
ATOM 664 N N . THR A 1 89 ? 4.926 9.402 -11.718 1.00 80.44 89 THR A N 1
ATOM 665 C CA . THR A 1 89 ? 3.506 9.762 -11.823 1.00 80.44 89 THR A CA 1
ATOM 666 C C . THR A 1 89 ? 2.637 8.917 -10.892 1.00 80.44 89 THR A C 1
ATOM 668 O O . THR A 1 89 ? 1.735 9.453 -10.258 1.00 80.44 89 THR A O 1
ATOM 671 N N . GLY A 1 90 ? 2.953 7.630 -10.723 1.00 83.44 90 GLY A N 1
ATOM 672 C CA . GLY A 1 90 ? 2.289 6.757 -9.755 1.00 83.44 90 GLY A CA 1
ATOM 673 C C . GLY A 1 90 ? 2.461 7.250 -8.319 1.00 83.44 90 GLY A C 1
ATOM 674 O O . GLY A 1 90 ? 1.482 7.357 -7.583 1.00 83.44 90 GLY A O 1
ATOM 675 N N . MET A 1 91 ? 3.675 7.657 -7.927 1.00 88.44 91 MET A N 1
ATOM 676 C CA . MET A 1 91 ? 3.906 8.251 -6.603 1.00 88.44 91 MET A CA 1
ATOM 677 C C . MET A 1 91 ? 3.090 9.528 -6.387 1.00 88.44 91 MET A C 1
ATOM 679 O O . MET A 1 91 ? 2.526 9.721 -5.310 1.00 88.44 91 MET A O 1
ATOM 683 N N . ALA A 1 92 ? 3.012 10.399 -7.396 1.00 88.56 92 ALA A N 1
ATOM 684 C CA . ALA A 1 92 ? 2.216 11.621 -7.317 1.00 88.56 92 ALA A CA 1
ATOM 685 C C . ALA A 1 92 ? 0.718 11.313 -7.156 1.00 88.56 92 ALA A C 1
ATOM 687 O O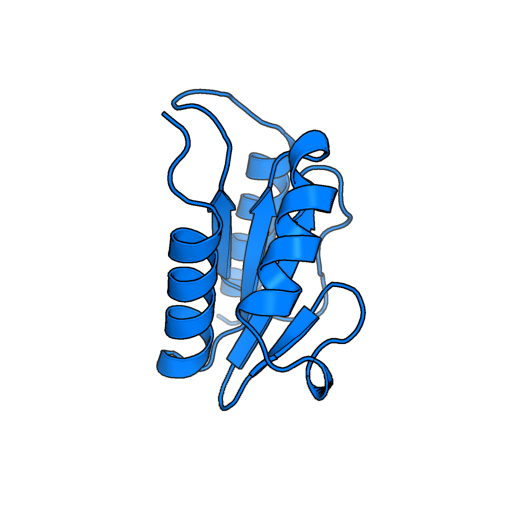 . ALA A 1 92 ? 0.076 11.872 -6.266 1.00 88.56 92 ALA A O 1
ATOM 688 N N . THR A 1 93 ? 0.188 10.377 -7.946 1.00 90.25 93 THR A N 1
ATOM 689 C CA . THR A 1 93 ? -1.208 9.926 -7.864 1.00 90.25 93 THR A CA 1
ATOM 690 C C . THR A 1 93 ? -1.541 9.368 -6.482 1.00 90.25 93 THR A C 1
ATOM 692 O O . THR A 1 93 ? -2.523 9.779 -5.865 1.00 90.25 93 THR A O 1
ATOM 695 N N . TRP A 1 94 ? -0.696 8.486 -5.947 1.00 91.44 94 TRP A N 1
ATOM 696 C CA . TRP A 1 94 ? -0.917 7.887 -4.632 1.00 91.44 94 TRP A CA 1
ATOM 697 C C . TRP A 1 94 ? -0.766 8.887 -3.476 1.00 91.44 94 TRP A C 1
ATOM 699 O O . TRP A 1 94 ? -1.530 8.822 -2.513 1.00 91.44 94 TRP A O 1
ATOM 709 N N . ARG A 1 95 ? 0.155 9.857 -3.575 1.00 89.75 95 ARG A N 1
ATOM 710 C CA . ARG A 1 95 ? 0.246 10.971 -2.610 1.00 89.75 95 ARG A CA 1
ATOM 711 C C . ARG A 1 95 ? -1.016 11.821 -2.613 1.00 89.75 95 ARG A C 1
ATOM 713 O O . ARG A 1 95 ? -1.522 12.149 -1.544 1.00 89.75 95 ARG A O 1
ATOM 720 N N . ALA A 1 96 ? -1.523 12.161 -3.796 1.00 88.50 96 ALA A N 1
ATOM 721 C CA . ALA A 1 96 ? -2.747 12.941 -3.924 1.00 88.50 96 ALA A CA 1
ATOM 722 C C . ALA A 1 96 ? -3.954 12.191 -3.338 1.00 88.50 96 ALA A C 1
ATOM 724 O O . ALA A 1 96 ? -4.746 12.791 -2.616 1.00 88.50 96 ALA A O 1
ATOM 725 N N . ALA A 1 97 ? -4.065 10.881 -3.582 1.00 88.00 97 ALA A N 1
ATOM 726 C CA . ALA A 1 97 ? -5.128 10.054 -3.013 1.00 88.00 97 ALA A CA 1
ATOM 727 C C . ALA A 1 97 ? -5.085 10.033 -1.474 1.00 88.00 97 ALA A C 1
ATOM 729 O O . ALA A 1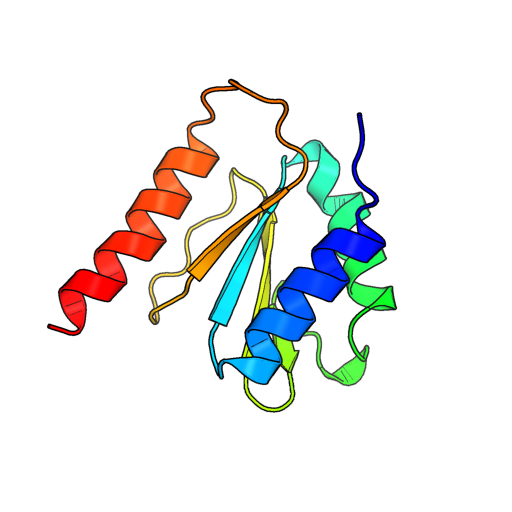 97 ? -6.093 10.333 -0.837 1.00 88.00 97 ALA A O 1
ATOM 730 N N . ALA A 1 98 ? -3.909 9.797 -0.880 1.00 87.56 98 ALA A N 1
ATOM 731 C CA . ALA A 1 98 ? -3.742 9.817 0.575 1.00 87.56 98 ALA A CA 1
ATOM 732 C C . ALA A 1 98 ? -4.097 11.188 1.192 1.00 87.56 98 ALA A C 1
ATOM 734 O O . ALA A 1 98 ? -4.712 11.262 2.252 1.00 87.56 98 ALA A O 1
ATOM 735 N N . GLN A 1 99 ? -3.751 12.293 0.520 1.00 82.44 99 GLN A N 1
ATOM 736 C CA . GLN A 1 99 ? -4.048 13.651 0.997 1.00 82.44 99 GLN A CA 1
ATOM 737 C C . GLN A 1 99 ? -5.521 14.053 0.842 1.00 82.44 99 GLN A C 1
ATOM 739 O O . GLN A 1 99 ? -6.042 14.803 1.669 1.00 82.44 99 GLN A O 1
ATOM 744 N N . ASN A 1 100 ? -6.195 13.594 -0.214 1.00 70.56 100 ASN A N 1
ATOM 745 C CA . ASN A 1 100 ? -7.589 13.951 -0.479 1.00 70.56 100 ASN A CA 1
ATOM 746 C C . ASN A 1 100 ? -8.550 13.357 0.556 1.00 70.56 100 ASN A C 1
ATOM 748 O O . ASN A 1 100 ? -9.537 14.003 0.902 1.00 70.56 100 ASN A O 1
ATOM 752 N N . GLU A 1 101 ? -8.242 12.184 1.104 1.00 58.56 101 GLU A N 1
ATOM 753 C CA . GLU A 1 101 ? -9.079 11.564 2.136 1.00 58.56 101 GLU A CA 1
ATOM 754 C C . GLU A 1 101 ? -8.944 12.254 3.504 1.00 58.56 101 GLU A C 1
ATOM 756 O O . GLU A 1 101 ? -9.938 12.420 4.212 1.00 58.56 101 GLU A O 1
ATOM 761 N N . VAL A 1 102 ? -7.761 12.792 3.833 1.00 56.16 102 VAL A N 1
ATOM 762 C CA . VAL A 1 102 ? -7.574 13.635 5.033 1.00 56.16 102 VAL A CA 1
ATOM 763 C C . VAL A 1 102 ? -8.446 14.896 4.972 1.00 56.16 102 VAL A C 1
ATOM 765 O O . VAL A 1 102 ? -8.926 15.373 5.994 1.00 56.16 102 VAL A O 1
ATOM 768 N N . ARG A 1 103 ? -8.700 15.437 3.773 1.00 54.53 103 ARG A N 1
ATOM 769 C CA . ARG A 1 103 ? -9.553 16.626 3.589 1.00 54.53 103 ARG A CA 1
ATOM 770 C C . ARG A 1 103 ? -11.053 16.333 3.608 1.00 54.53 103 ARG A C 1
ATOM 772 O O . ARG A 1 103 ? -11.821 17.267 3.776 1.00 54.53 103 ARG A O 1
ATOM 779 N N . ARG A 1 104 ? -11.478 15.080 3.414 1.00 49.66 104 ARG A N 1
ATOM 780 C CA . ARG A 1 104 ? -12.897 14.674 3.489 1.00 49.66 104 ARG A CA 1
ATOM 781 C C . ARG A 1 104 ? -13.380 14.411 4.916 1.00 49.66 104 ARG A C 1
ATOM 783 O O . ARG A 1 104 ? -14.579 14.284 5.129 1.00 49.66 104 ARG A O 1
ATOM 790 N N . THR A 1 105 ? -12.454 14.293 5.863 1.00 49.19 105 THR A N 1
ATOM 791 C CA . THR A 1 105 ? -12.717 13.980 7.277 1.00 49.19 105 THR A CA 1
ATOM 792 C C . THR A 1 105 ? -12.617 15.198 8.207 1.00 49.19 105 THR A C 1
ATOM 794 O O . THR A 1 105 ? -12.807 15.044 9.413 1.00 49.19 105 THR A O 1
ATOM 797 N N . LEU A 1 106 ? -12.362 16.393 7.655 1.00 46.62 106 LEU A N 1
ATOM 798 C CA . LEU A 1 106 ? -12.428 17.702 8.323 1.00 46.62 106 LEU A CA 1
ATOM 799 C C . LEU A 1 106 ? -13.655 18.480 7.837 1.00 46.62 106 LEU A C 1
ATOM 801 O O . LEU A 1 106 ? -14.248 19.196 8.671 1.00 46.62 106 LEU A O 1
#

Secondary structure (DSSP, 8-state):
----HHHHHHHHHHHHHHHT-EEEEEE-TTTHHHHHHHHHHHS-GGGEETTEEEETTEEEEEEETTSPPP-SS--EEEE-SPPTT---HHHHHHHHHHHHHHHH--

pLDDT: mean 82.98, std 12.48, range [42.94, 94.0]

Foldseek 3Di:
DADPLLVVLLVQLVCFQVVLFEEEEEEAPVCQVVSVVSNPVNAPVVQDDDQWGDDNRGIYGYYYLPDDDDDDAAHHYDYHDDDPPDDRPSVVVNVVSNVVRVVVVD

Radius of gyration: 13.15 Å; chains: 1; bounding box: 34×34×28 Å

=== Feature glossary ===
The record interleaves many kinds of information about one protein. Here is each kind framed as the question it answers.

Q: What does the local fold look like, residue by residue?
A: A 3Di character summarizes, for each residue, the relative orientation of the Cα frame of its nearest spatial neighbor. Because it encodes fold topology rather than chemistry, 3Di alignments detect remote structural similarity that sequence alignment misses.

Q: Which residues are in helices, strands, or loops?
A: Secondary structure is the local, repeating backbone conformation. DSSP classifies it into eight states by reading the hydrogen-bond network: three helix types (H, G, I), two β types (E, B), two non-regular types (T, S), and unstructured coil (-).

Q: How big and how compact is the whole molecule?
A: Three whole-structure scalars: the radius of gyration (RMS distance of Cα from centroid, in Å), the count of Cα–Cα contacts (pairs closer than 8 Å and separated by more than four residues in sequence — i.e. tertiary, not local, contacts), and the bounding-box dimensions. Together they distinguish compact globular folds from extended fibres or disordered chains.

Q: How confident is the AlphaFold model at each residue?
A: For AlphaFold models, the B-factor field carries pLDDT — the model's own estimate of local accuracy on a 0–100 scale. Regions with pLDDT<50 should be treated as essentially unmodeled; they often correspond to intrinsically disordered segments.

Q: What family and function is it annotated with?
A: Functional annotations link the protein to curated databases. InterPro entries identify conserved domains and families by matching the sequence against member-database signatures (Pfam, PROSITE, CDD, …). Gene Ontology (GO) terms describe molecular function, biological process, and cellular component in a controlled vocabulary. CATH places the structure in a hierarchical fold classification (Class/Architecture/Topology/Homologous-superfamily). The organism is the source species.

Q: What known structures does this most resemble?
A: Nearest PDB neighbors are the top structural matches found by Foldseek when searching this structure against the entire Protein Data Bank. Each hit reports a TM-score (0 to 1; >0.5 almost always implies the same fold) and an E-value. These are *structural* homologs — they may share no detectable sequence similarity.

Q: Which residues are buried vs exposed?
A: Solvent-accessible surface area (SASA) is the area in Å² traced out by the centre of a 1.4 Å probe sphere (a water molecule) rolled over the protein's van der Waals surface (Shrake–Rupley / Lee–Richards construction). Buried residues have near-zero SASA; fully exposed residues can exceed 200 Å². The total SASA scales roughly with the number of surface residues.

Q: What are the backbone torsion angles?
A: φ (phi) and ψ (psi) are the two rotatable backbone dihedrals per residue: φ is the C(i-1)–N–Cα–C torsion, ψ is the N–Cα–C–N(i+1) torsion, both in degrees on (−180°, 180°]. α-helical residues cluster near (−60°, −45°); β-strand residues near (−120°, +130°). A Ramachandran plot is simply a scatter of (φ, ψ) for every residue.

Q: Are the domains correctly placed relative to each other?
A: Predicted aligned error is AlphaFold's pairwise confidence. Unlike pLDDT (per-residue), PAE is per-residue-pair and captures whether two parts of the structure are correctly placed relative to each other. Units are ångströms of expected positional error.

Q: What if only a Cα trace is available?
A: P-SEA three-state annotation labels each residue as helix, strand, or coil based purely on the geometry of the Cα trace. It serves as a fallback when the full backbone (and thus DSSP) is unavailable.

Q: What is the amino-acid chain?
A: This is the polypeptide sequence — one letter per residue, N-terminus first. Length ranges from a few dozen residues for small domains to over a thousand for large multi-domain proteins.

Q: What do the rendered images show?
A: The six renders are orthographic views along the three Cartesian axes in both directions. Representation (cartoon, sticks, or surface) and color scheme (sequence-rainbow or by-chain) vary across proteins so the training set covers all the common visualization conventions.

Q: What do the diagnostic plots show?
A: Plot images: a contact map (which residues are close in 3D, as an N×N binary image), a Ramachandran scatter (backbone torsion angles, revealing secondary-structure composition at a glance), and — for AlphaFold structures — a PAE heatmap (pairwise prediction confidence).

Q: How mobile is each atom in the crystal?
A: B-factor (Debye–Waller factor) reflects atomic displacement in the crystal lattice. It is an experimental observable (units Å²), not a prediction; low values mean the atom is pinned down, high values mean it moves or is heterogeneous across the crystal.

Q: Where is each backbone atom in 3D?
A: The mmCIF table is the protein's shape written out atom by atom. For each backbone N, Cα, C, and carbonyl O, it records an (x, y, z) coordinate triple in Å plus the residue type, chain letter, and residue number.